Protein AF-A0A535Y916-F1 (afdb_monomer_lite)

pLDDT: mean 88.53, std 11.65, range [46.28, 98.19]

Sequence (120 aa):
MSRRGFPRAHRRHVRGARVIDFLQLAVQGIALGGIYALIALGFVIVYKATQVINFAQGELVLLGAYLVYAFNQTALPFIASVALAAVVMAGIGWAIERTILRRMVGRPVFAVVMITIGLA

Structure (mmCIF, N/CA/C/O backbone):
data_AF-A0A535Y916-F1
#
_entry.id   AF-A0A535Y916-F1
#
loop_
_atom_site.group_PDB
_atom_site.id
_atom_site.type_symbol
_atom_site.label_atom_id
_atom_site.label_alt_id
_atom_site.label_comp_id
_atom_site.label_asym_id
_atom_site.label_entity_id
_atom_site.label_seq_id
_atom_site.pdbx_PDB_ins_code
_atom_site.Cartn_x
_atom_site.Cartn_y
_atom_site.Cartn_z
_atom_site.occupancy
_atom_site.B_iso_or_equiv
_atom_site.auth_seq_id
_atom_site.auth_comp_id
_atom_site.auth_asym_id
_atom_site.auth_atom_id
_atom_site.pdbx_PDB_model_num
ATOM 1 N N . MET A 1 1 ? 31.469 28.094 -59.407 1.00 46.28 1 MET A N 1
ATOM 2 C CA . MET A 1 1 ? 32.137 27.208 -58.428 1.00 46.28 1 MET A CA 1
ATOM 3 C C . MET A 1 1 ? 31.171 26.826 -57.306 1.00 46.28 1 MET A C 1
ATOM 5 O O . MET A 1 1 ? 30.667 27.699 -56.623 1.00 46.28 1 MET A O 1
ATOM 9 N N . SER A 1 2 ? 30.905 25.518 -57.202 1.00 54.00 2 SER A N 1
ATOM 10 C CA . SER A 1 2 ? 30.420 24.709 -56.064 1.00 54.00 2 SER A CA 1
ATOM 11 C C . SER A 1 2 ? 29.226 25.180 -55.206 1.00 54.00 2 SER A C 1
ATOM 13 O O . SER A 1 2 ? 29.384 25.863 -54.198 1.00 54.00 2 SER A O 1
ATOM 15 N N . ARG A 1 3 ? 28.027 24.670 -55.534 1.00 62.84 3 ARG A N 1
ATOM 16 C CA . ARG A 1 3 ? 26.905 24.517 -54.589 1.00 62.84 3 ARG A CA 1
ATOM 17 C C . ARG A 1 3 ? 27.178 23.292 -53.703 1.00 62.84 3 ARG A C 1
ATOM 19 O O . ARG A 1 3 ? 27.085 22.166 -54.186 1.00 62.84 3 ARG A O 1
ATOM 26 N N . ARG A 1 4 ? 27.518 23.489 -52.425 1.00 63.78 4 ARG A N 1
ATOM 27 C CA . ARG A 1 4 ? 27.653 22.394 -51.445 1.00 63.78 4 ARG A CA 1
ATOM 28 C C . ARG A 1 4 ? 26.276 22.014 -50.894 1.00 63.78 4 ARG A C 1
ATOM 30 O O . ARG A 1 4 ? 25.556 22.857 -50.370 1.00 63.78 4 ARG A O 1
ATOM 37 N N . GLY A 1 5 ? 25.908 20.748 -51.084 1.00 59.12 5 GLY A N 1
ATOM 38 C CA . GLY A 1 5 ? 24.627 20.169 -50.687 1.00 59.12 5 GLY A CA 1
ATOM 39 C C . GLY A 1 5 ? 24.517 19.905 -49.184 1.00 59.12 5 GLY A C 1
ATOM 40 O O . GLY A 1 5 ? 25.471 19.483 -48.537 1.00 59.12 5 GLY A O 1
ATOM 41 N N . PHE A 1 6 ? 23.319 20.129 -48.648 1.00 63.34 6 PHE A N 1
ATOM 42 C CA . PHE A 1 6 ? 22.940 19.809 -47.273 1.00 63.34 6 PHE A CA 1
ATOM 43 C C . PHE A 1 6 ? 22.567 18.315 -47.126 1.00 63.34 6 PHE A C 1
ATOM 45 O O . PHE A 1 6 ? 21.799 17.806 -47.951 1.00 63.34 6 PHE A O 1
ATOM 52 N N . PRO A 1 7 ? 23.030 17.599 -46.081 1.00 63.91 7 PRO A N 1
ATOM 53 C CA . PRO A 1 7 ? 22.708 16.184 -45.876 1.00 63.91 7 PRO A CA 1
ATOM 54 C C . PRO A 1 7 ? 21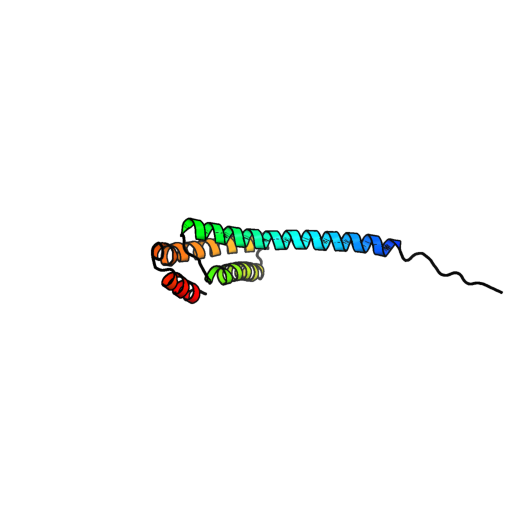.293 15.967 -45.292 1.00 63.91 7 PRO A C 1
ATOM 56 O O . PRO A 1 7 ? 20.942 16.484 -44.235 1.00 63.91 7 PRO A O 1
ATOM 59 N N . ARG A 1 8 ? 20.470 15.148 -45.969 1.00 66.69 8 ARG A N 1
ATOM 60 C CA . ARG A 1 8 ? 19.051 14.843 -45.649 1.00 66.69 8 ARG A CA 1
ATOM 61 C C . ARG A 1 8 ? 18.823 13.596 -44.759 1.00 66.69 8 ARG A C 1
ATOM 63 O O . ARG A 1 8 ? 17.746 13.005 -44.796 1.00 66.69 8 ARG A O 1
ATOM 70 N N . ALA A 1 9 ? 19.787 13.173 -43.940 1.00 59.22 9 ALA A N 1
ATOM 71 C CA . ALA A 1 9 ? 19.722 11.868 -43.254 1.00 59.22 9 ALA A CA 1
ATOM 72 C C . ALA A 1 9 ? 19.047 11.850 -41.857 1.00 59.22 9 ALA A C 1
ATOM 74 O O . ALA A 1 9 ? 18.839 10.780 -41.292 1.00 59.22 9 ALA A O 1
ATOM 75 N N . HIS A 1 10 ? 18.643 12.992 -41.289 1.00 58.12 10 HIS A N 1
ATOM 76 C CA . HIS A 1 10 ? 18.261 13.075 -39.865 1.00 58.12 10 HIS A CA 1
ATOM 77 C C . HIS A 1 10 ? 16.806 12.666 -39.524 1.00 58.12 10 HIS A C 1
ATOM 79 O O . HIS A 1 10 ? 16.429 12.608 -38.359 1.00 58.12 10 HIS A O 1
ATOM 85 N N . ARG A 1 11 ? 15.944 12.367 -40.510 1.00 61.25 11 ARG A N 1
ATOM 86 C CA . ARG A 1 11 ? 14.496 12.159 -40.264 1.00 61.25 11 ARG A CA 1
ATOM 87 C C . ARG A 1 11 ? 14.084 10.749 -39.822 1.00 61.25 11 ARG A C 1
ATOM 89 O O . ARG A 1 11 ? 13.036 10.613 -39.195 1.00 61.25 11 ARG A O 1
ATOM 96 N N . ARG A 1 12 ? 14.847 9.697 -40.145 1.00 60.75 12 ARG A N 1
ATOM 97 C CA . ARG A 1 12 ? 14.436 8.307 -39.836 1.00 60.75 12 ARG A CA 1
ATOM 98 C C . ARG A 1 12 ? 14.637 7.940 -38.363 1.00 60.75 12 ARG A C 1
ATOM 100 O O . ARG A 1 12 ? 13.771 7.285 -37.793 1.00 60.75 12 ARG A O 1
ATOM 107 N N . HIS A 1 13 ? 15.703 8.435 -37.734 1.00 57.81 13 HIS A N 1
ATOM 108 C CA . HIS A 1 13 ? 16.012 8.124 -36.335 1.00 57.81 13 HIS A CA 1
ATOM 109 C C . HIS A 1 13 ? 14.996 8.733 -35.355 1.00 57.81 13 HIS A C 1
ATOM 111 O O . HIS A 1 13 ? 14.602 8.095 -34.383 1.00 57.81 13 HIS A O 1
ATOM 117 N N . VAL A 1 14 ? 14.494 9.928 -35.680 1.00 63.81 14 VAL A N 1
ATOM 118 C CA . VAL A 1 14 ? 13.503 10.659 -34.878 1.00 63.81 14 VAL A CA 1
ATOM 119 C C . VAL A 1 14 ? 12.143 9.949 -34.863 1.00 63.81 14 VAL A C 1
ATOM 121 O O . VAL A 1 14 ? 11.431 10.015 -33.868 1.00 63.81 14 VAL A O 1
ATOM 124 N N . ARG A 1 15 ? 11.759 9.245 -35.939 1.00 69.56 15 ARG A N 1
ATOM 125 C CA . ARG A 1 15 ? 10.471 8.529 -35.988 1.00 69.56 15 ARG A CA 1
ATOM 126 C C . ARG A 1 15 ? 10.488 7.256 -35.140 1.00 69.56 15 ARG A C 1
ATOM 128 O O . ARG A 1 15 ? 9.506 6.995 -34.460 1.00 69.56 15 ARG A O 1
ATOM 135 N N . GLY A 1 16 ? 11.592 6.504 -35.167 1.00 73.19 16 GLY A N 1
ATOM 136 C CA . GLY A 1 16 ? 11.776 5.328 -34.309 1.00 73.19 16 GLY A CA 1
ATOM 137 C C . GLY A 1 16 ? 11.791 5.702 -32.826 1.00 73.19 16 GLY A C 1
ATOM 138 O O . GLY A 1 16 ? 11.070 5.089 -32.048 1.00 73.19 16 GLY A O 1
ATOM 139 N N . ALA A 1 17 ? 12.512 6.773 -32.471 1.00 78.88 17 ALA A N 1
ATOM 140 C CA . ALA A 1 17 ? 12.532 7.310 -31.109 1.00 78.88 17 ALA A CA 1
ATOM 141 C C . ALA A 1 17 ? 11.120 7.666 -30.607 1.00 78.88 17 ALA A C 1
ATOM 143 O O . ALA A 1 17 ? 10.700 7.158 -29.579 1.00 78.88 17 ALA A O 1
ATOM 144 N N . ARG A 1 18 ? 10.318 8.393 -31.402 1.00 87.69 18 ARG A N 1
ATOM 145 C CA . ARG A 1 18 ? 8.934 8.749 -31.020 1.00 87.69 18 ARG A CA 1
ATOM 146 C C . ARG A 1 18 ? 8.017 7.549 -30.780 1.00 87.69 18 ARG A C 1
ATOM 148 O O . ARG A 1 18 ? 7.119 7.634 -29.951 1.00 87.69 18 ARG A O 1
ATOM 155 N N . VAL A 1 19 ? 8.182 6.464 -31.542 1.00 91.50 19 VAL A N 1
ATOM 156 C CA . VAL A 1 19 ? 7.369 5.249 -31.356 1.00 91.50 19 VAL A CA 1
ATOM 157 C C . VAL A 1 19 ? 7.763 4.543 -30.062 1.00 91.50 19 VAL A C 1
ATOM 159 O O . VAL A 1 19 ? 6.884 4.098 -29.330 1.00 91.50 19 VAL A O 1
ATOM 162 N N . ILE A 1 20 ? 9.060 4.481 -29.758 1.00 93.69 20 ILE A N 1
ATOM 163 C CA . ILE A 1 20 ? 9.564 3.916 -28.502 1.00 93.69 20 ILE A CA 1
ATOM 164 C C . ILE A 1 20 ? 9.069 4.749 -27.313 1.00 93.69 20 ILE A C 1
ATOM 166 O O . ILE A 1 20 ? 8.511 4.177 -26.380 1.00 93.69 20 ILE A O 1
ATOM 170 N N . ASP A 1 21 ? 9.168 6.080 -27.390 1.00 94.69 21 ASP A N 1
ATOM 171 C CA . ASP A 1 21 ? 8.679 6.991 -26.347 1.00 94.69 21 ASP A CA 1
ATOM 172 C C . ASP A 1 21 ? 7.175 6.798 -26.102 1.00 94.69 21 ASP A C 1
ATOM 174 O O . ASP A 1 21 ? 6.731 6.663 -24.964 1.00 94.69 21 ASP A O 1
ATOM 178 N N . PHE A 1 22 ? 6.377 6.723 -27.175 1.00 95.44 22 PHE A N 1
ATOM 179 C CA . PHE A 1 22 ? 4.938 6.485 -27.070 1.00 95.44 22 PHE A CA 1
ATOM 180 C C . PHE A 1 22 ? 4.619 5.146 -26.393 1.00 95.44 22 PHE A C 1
ATOM 182 O O . PHE A 1 22 ? 3.775 5.099 -25.499 1.00 95.44 22 PHE A O 1
ATOM 189 N N . LEU A 1 23 ? 5.294 4.063 -26.792 1.00 96.50 23 LEU A N 1
ATOM 190 C CA . LEU A 1 23 ? 5.095 2.743 -26.190 1.00 96.50 23 LEU A CA 1
ATOM 191 C C . LEU A 1 23 ? 5.499 2.730 -24.714 1.00 96.50 23 LEU A C 1
ATOM 193 O O . LEU A 1 23 ? 4.781 2.163 -23.893 1.00 96.50 23 LEU A O 1
ATOM 197 N N . GLN A 1 24 ? 6.601 3.388 -24.361 1.00 96.19 24 GLN A N 1
ATOM 198 C CA . GLN A 1 24 ? 7.042 3.512 -22.976 1.00 96.19 24 GLN A CA 1
ATOM 199 C C . GLN A 1 24 ? 6.014 4.268 -22.125 1.00 96.19 24 GLN A C 1
ATOM 201 O O . GLN A 1 24 ? 5.637 3.781 -21.058 1.00 96.19 24 GLN A O 1
ATOM 206 N N . LEU A 1 25 ? 5.507 5.407 -22.611 1.00 97.12 25 LEU A N 1
ATOM 207 C CA . LEU A 1 25 ? 4.461 6.172 -21.925 1.00 97.12 25 LEU A CA 1
ATOM 208 C C . LEU A 1 25 ? 3.166 5.363 -21.783 1.00 97.12 25 LEU A C 1
ATOM 210 O O . LEU A 1 25 ? 2.541 5.395 -20.725 1.00 97.12 25 LEU A O 1
ATOM 214 N N . ALA A 1 26 ? 2.773 4.616 -22.818 1.00 97.69 26 ALA A N 1
ATOM 215 C CA . ALA A 1 26 ? 1.586 3.768 -22.773 1.00 97.69 26 ALA A CA 1
ATOM 216 C C . ALA A 1 26 ? 1.723 2.663 -21.713 1.00 97.69 26 ALA A C 1
ATOM 218 O O . ALA A 1 26 ? 0.824 2.485 -20.891 1.00 97.69 26 ALA A O 1
ATOM 219 N N . VAL A 1 27 ? 2.861 1.961 -21.678 1.00 97.56 27 VAL A N 1
ATOM 220 C CA . VAL A 1 27 ? 3.132 0.916 -20.677 1.00 97.56 27 VAL A CA 1
ATOM 221 C C . VAL A 1 27 ? 3.184 1.504 -19.267 1.00 97.56 27 VAL A C 1
ATOM 223 O O . VAL A 1 27 ? 2.580 0.947 -18.353 1.00 97.56 27 VAL A O 1
ATOM 226 N N . GLN A 1 28 ? 3.841 2.650 -19.083 1.00 97.56 28 GLN A N 1
ATOM 227 C CA . GLN A 1 28 ? 3.905 3.326 -17.787 1.00 97.56 28 GLN A CA 1
ATOM 228 C C . GLN A 1 28 ? 2.520 3.798 -17.321 1.00 97.56 28 GLN A C 1
ATOM 230 O O . GLN A 1 28 ? 2.183 3.644 -16.148 1.00 97.56 28 GLN A O 1
ATOM 235 N N . GLY A 1 29 ? 1.696 4.312 -18.237 1.00 97.94 29 GLY A N 1
ATOM 236 C CA . GLY A 1 29 ? 0.315 4.702 -17.962 1.00 97.94 29 GLY A CA 1
ATOM 237 C C . GLY A 1 29 ? -0.556 3.516 -17.548 1.00 97.94 29 GLY A C 1
ATOM 238 O O . GLY A 1 29 ? -1.292 3.618 -16.570 1.00 97.94 29 GLY A O 1
ATOM 239 N N . ILE A 1 30 ? -0.430 2.372 -18.229 1.00 98.19 30 ILE A N 1
ATOM 240 C CA . ILE A 1 30 ? -1.137 1.136 -17.859 1.00 98.19 30 ILE A CA 1
ATOM 241 C C . ILE A 1 30 ? -0.662 0.628 -16.494 1.00 98.19 30 ILE A C 1
ATOM 243 O O . ILE A 1 30 ? -1.490 0.257 -15.665 1.00 98.19 30 ILE A O 1
ATOM 247 N N . ALA A 1 31 ? 0.647 0.643 -16.231 1.00 96.81 31 ALA A N 1
ATOM 248 C CA . ALA A 1 31 ? 1.201 0.210 -14.951 1.00 96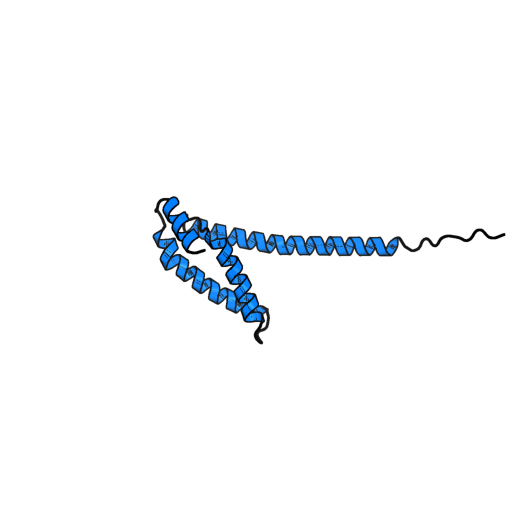.81 31 ALA A CA 1
ATOM 249 C C . ALA A 1 31 ? 0.699 1.083 -13.787 1.00 96.81 31 ALA A C 1
ATOM 251 O O . ALA A 1 31 ? 0.182 0.558 -12.801 1.00 96.81 31 ALA A O 1
ATOM 252 N N . LEU A 1 32 ? 0.779 2.412 -13.918 1.00 97.31 32 LEU A N 1
ATOM 253 C CA . LEU A 1 32 ? 0.275 3.354 -12.911 1.00 97.31 32 LEU A CA 1
ATOM 254 C C . LEU A 1 32 ? -1.247 3.270 -12.754 1.00 97.31 32 LEU A C 1
ATOM 256 O O . LEU A 1 32 ? -1.751 3.229 -11.633 1.00 97.31 32 LEU A O 1
ATOM 260 N N . GLY A 1 33 ? -1.977 3.183 -13.867 1.00 97.94 33 GLY A N 1
ATOM 261 C CA . GLY A 1 33 ? -3.425 2.994 -13.864 1.00 97.94 33 GLY A CA 1
ATOM 262 C C . GLY A 1 33 ? -3.833 1.700 -13.162 1.00 97.94 33 GLY A C 1
ATOM 263 O O . GLY A 1 33 ? -4.783 1.704 -12.385 1.00 97.94 33 GLY A O 1
ATOM 264 N N . GLY A 1 34 ? -3.079 0.616 -13.361 1.00 97.31 34 GLY A N 1
ATOM 265 C CA . GLY A 1 34 ? -3.267 -0.653 -12.660 1.00 97.31 34 GLY A CA 1
ATOM 266 C C . GLY A 1 34 ? -3.070 -0.524 -11.150 1.00 97.31 34 GLY A C 1
ATOM 267 O O . GLY A 1 34 ? -3.899 -1.010 -10.385 1.00 97.31 34 GLY A O 1
ATOM 268 N N . ILE A 1 35 ? -2.031 0.193 -10.710 1.00 94.88 35 ILE A N 1
ATOM 269 C CA . ILE A 1 35 ? -1.802 0.471 -9.283 1.00 94.88 35 ILE A CA 1
ATOM 270 C C . ILE A 1 35 ? -2.987 1.246 -8.692 1.00 94.88 35 ILE A C 1
ATOM 272 O O . ILE A 1 35 ? -3.538 0.837 -7.669 1.00 94.88 35 ILE A O 1
ATOM 276 N N . TYR A 1 36 ? -3.437 2.318 -9.349 1.00 95.50 36 TYR A N 1
ATOM 277 C CA . TYR A 1 36 ? -4.584 3.097 -8.873 1.00 95.50 36 TYR A CA 1
ATOM 278 C C . TYR A 1 36 ? -5.892 2.302 -8.893 1.00 95.50 36 TYR A C 1
ATOM 280 O O . TYR A 1 36 ? -6.682 2.410 -7.955 1.00 95.50 36 TYR A O 1
ATOM 288 N N . ALA A 1 37 ? -6.106 1.460 -9.906 1.00 97.56 37 ALA A N 1
ATOM 289 C CA . ALA A 1 37 ? -7.263 0.576 -9.977 1.00 97.56 37 ALA A CA 1
ATOM 290 C C . ALA A 1 37 ? -7.273 -0.440 -8.825 1.00 97.56 37 ALA A C 1
ATOM 292 O O . ALA A 1 37 ? -8.319 -0.654 -8.215 1.00 97.56 37 ALA A O 1
ATOM 293 N N . LEU A 1 38 ? -6.121 -1.023 -8.481 1.00 95.06 38 LEU A N 1
ATOM 294 C CA . LEU A 1 38 ? -5.994 -1.941 -7.346 1.00 95.06 38 LEU A CA 1
ATOM 295 C C . LEU A 1 38 ? -6.225 -1.236 -6.004 1.00 95.06 38 LEU A C 1
ATOM 297 O O . LEU A 1 38 ? -6.932 -1.774 -5.151 1.00 95.06 38 LEU A O 1
ATOM 301 N N . ILE A 1 39 ? -5.690 -0.024 -5.824 1.00 94.81 39 ILE A N 1
ATOM 302 C CA . ILE A 1 39 ? -5.927 0.785 -4.618 1.00 94.81 39 ILE A CA 1
ATOM 303 C C . ILE A 1 39 ? -7.422 1.100 -4.472 1.00 94.81 39 ILE A C 1
ATOM 305 O O . ILE A 1 39 ? -8.000 0.885 -3.403 1.00 94.81 39 ILE A O 1
ATOM 309 N N . ALA A 1 40 ? -8.065 1.553 -5.553 1.00 95.75 40 ALA A N 1
ATOM 310 C CA . ALA A 1 40 ? -9.496 1.837 -5.572 1.00 95.75 40 ALA A CA 1
ATOM 311 C C . ALA A 1 40 ? -10.328 0.578 -5.283 1.00 95.75 40 ALA A C 1
ATOM 313 O O . ALA A 1 40 ? -11.261 0.625 -4.482 1.00 95.75 40 ALA A O 1
ATOM 314 N N . LEU A 1 41 ? -9.966 -0.562 -5.878 1.00 96.25 41 LEU A N 1
ATOM 315 C CA . LEU A 1 41 ? -10.631 -1.840 -5.636 1.00 96.25 41 LEU A CA 1
ATOM 316 C C . LEU A 1 41 ? -10.527 -2.261 -4.164 1.00 96.25 41 LEU A C 1
ATOM 318 O O . LEU A 1 41 ? -11.536 -2.641 -3.572 1.00 96.25 41 LEU A O 1
ATOM 322 N N . GLY A 1 42 ? -9.344 -2.143 -3.555 1.00 92.12 42 GLY A N 1
ATOM 323 C CA . GLY A 1 42 ? -9.142 -2.435 -2.135 1.00 92.12 42 GLY A CA 1
ATOM 324 C C . GLY A 1 42 ? -10.017 -1.560 -1.234 1.00 92.12 42 GLY A C 1
ATOM 325 O O . GLY A 1 42 ? -10.702 -2.073 -0.349 1.00 92.12 42 GLY A O 1
ATOM 326 N N . PHE A 1 43 ? -10.069 -0.254 -1.511 1.00 92.69 43 PHE A N 1
ATOM 327 C CA . PHE A 1 43 ? -10.941 0.672 -0.787 1.00 92.69 43 PHE A CA 1
ATOM 328 C C . PHE A 1 43 ? -12.427 0.298 -0.925 1.00 92.69 43 PHE A C 1
ATOM 330 O O . PHE A 1 43 ? -13.146 0.231 0.073 1.00 92.69 43 PHE A O 1
ATOM 337 N N . VAL A 1 44 ? -12.886 -0.013 -2.143 1.00 94.06 44 VAL A N 1
ATOM 338 C CA . VAL A 1 44 ? -14.277 -0.418 -2.402 1.00 94.06 44 VAL A CA 1
ATOM 339 C C . VAL A 1 44 ? -14.629 -1.718 -1.681 1.00 94.06 44 VAL A C 1
ATOM 341 O O . VAL A 1 44 ? -15.717 -1.810 -1.118 1.00 94.06 44 VAL A O 1
ATOM 344 N N . ILE A 1 45 ? -13.739 -2.714 -1.657 1.00 92.75 45 ILE A N 1
ATOM 345 C CA . ILE A 1 45 ? -13.987 -3.984 -0.956 1.00 92.75 45 ILE A CA 1
ATOM 346 C C . ILE A 1 45 ? -14.184 -3.742 0.545 1.00 92.75 45 ILE A C 1
ATOM 348 O O . ILE A 1 45 ? -15.172 -4.214 1.112 1.00 92.75 45 ILE A O 1
ATOM 352 N N . VAL A 1 46 ? -13.299 -2.963 1.176 1.00 89.12 46 VAL A N 1
ATOM 353 C CA . VAL A 1 46 ? -13.401 -2.631 2.608 1.00 89.12 46 VAL A CA 1
ATOM 354 C C . VAL A 1 46 ? -14.684 -1.854 2.895 1.00 89.12 46 VAL A C 1
ATOM 356 O O . VAL A 1 46 ? -15.420 -2.200 3.824 1.00 89.12 46 VAL A O 1
ATOM 359 N N . TYR A 1 47 ? -14.998 -0.853 2.070 1.00 89.31 47 TYR A N 1
ATOM 360 C CA . TYR A 1 47 ? -16.219 -0.070 2.223 1.00 89.31 47 TYR A CA 1
ATOM 361 C C . TYR A 1 47 ? -17.470 -0.938 2.065 1.00 89.31 47 TYR A C 1
ATOM 363 O O . TYR A 1 47 ? -18.370 -0.870 2.895 1.00 89.31 47 TYR A O 1
ATOM 371 N N . LYS A 1 48 ? -17.535 -1.812 1.055 1.00 90.25 48 LYS A N 1
ATOM 372 C CA . LYS A 1 48 ? -18.697 -2.693 0.871 1.00 90.25 48 LYS A CA 1
ATOM 373 C C . LYS A 1 48 ? -18.859 -3.684 2.022 1.00 90.25 48 LYS A C 1
ATOM 375 O O . LYS A 1 48 ? -19.995 -3.933 2.420 1.00 90.25 48 LYS A O 1
ATOM 380 N N . ALA A 1 49 ? -17.762 -4.203 2.572 1.00 87.56 49 ALA A N 1
ATOM 381 C CA . ALA A 1 49 ? -17.796 -5.146 3.687 1.00 87.56 49 ALA A CA 1
ATOM 382 C C . ALA A 1 49 ? -18.227 -4.500 5.015 1.00 87.56 49 ALA A C 1
ATOM 384 O O . ALA A 1 49 ? -18.928 -5.128 5.805 1.00 87.56 49 ALA A O 1
ATOM 385 N N . THR A 1 50 ? -17.815 -3.255 5.268 1.00 86.19 50 THR A N 1
ATOM 386 C CA . THR A 1 50 ? -18.001 -2.591 6.572 1.00 86.19 50 THR A CA 1
ATOM 387 C C . THR A 1 50 ? -19.078 -1.506 6.572 1.00 86.19 50 THR A C 1
ATOM 389 O O . THR A 1 50 ? -19.593 -1.172 7.633 1.00 86.19 50 THR A O 1
ATOM 392 N N . GLN A 1 51 ? -19.431 -0.959 5.405 1.00 86.75 51 GLN A N 1
ATOM 393 C CA . GLN A 1 51 ? -20.214 0.275 5.223 1.00 86.75 51 GLN A CA 1
ATOM 394 C C . GLN A 1 51 ? -19.587 1.502 5.915 1.00 86.75 51 GLN A C 1
ATOM 396 O O . GLN A 1 51 ? -20.270 2.474 6.235 1.00 86.75 51 GLN A O 1
ATOM 401 N N . VAL A 1 52 ? -18.271 1.460 6.148 1.00 85.56 52 VAL A N 1
ATOM 402 C CA . VAL A 1 52 ? -17.493 2.464 6.880 1.00 85.56 52 VAL A CA 1
ATOM 403 C C . VAL A 1 52 ? -16.390 2.982 5.958 1.00 85.56 52 VAL A C 1
ATOM 405 O O . VAL A 1 52 ? -15.648 2.204 5.361 1.00 85.56 52 VAL A O 1
ATOM 408 N N . ILE A 1 53 ? -16.282 4.306 5.822 1.00 87.06 53 ILE A N 1
ATOM 409 C CA . ILE A 1 53 ? -15.200 4.940 5.058 1.00 87.06 53 ILE A CA 1
ATOM 410 C C . ILE A 1 53 ? -13.955 5.004 5.947 1.00 87.06 53 ILE A C 1
ATOM 412 O O . ILE A 1 53 ? -13.980 5.648 6.994 1.00 87.06 53 ILE A O 1
ATOM 416 N N . ASN A 1 54 ? -12.873 4.346 5.527 1.00 88.69 54 ASN A N 1
ATOM 417 C CA . ASN A 1 54 ? -11.589 4.396 6.220 1.00 88.69 54 ASN A CA 1
ATOM 418 C C . ASN A 1 54 ? -10.697 5.501 5.639 1.00 88.69 54 ASN A C 1
ATOM 420 O O . ASN A 1 54 ? -10.212 5.369 4.515 1.00 88.69 54 ASN A O 1
ATOM 424 N N . PHE A 1 55 ? -10.457 6.563 6.408 1.00 88.56 55 PHE A N 1
ATOM 425 C CA . PHE A 1 55 ? -9.586 7.666 5.993 1.00 88.56 55 PHE A CA 1
ATOM 426 C C . PHE A 1 55 ? -8.088 7.336 6.097 1.00 88.56 55 PHE A C 1
ATOM 428 O O . PHE A 1 55 ? -7.317 7.866 5.304 1.00 88.56 55 PHE A O 1
ATOM 435 N N . ALA A 1 56 ? -7.692 6.373 6.940 1.00 91.62 56 ALA A N 1
ATOM 436 C CA . ALA A 1 56 ? -6.307 5.886 7.039 1.00 91.62 56 ALA A CA 1
ATOM 437 C C . ALA A 1 56 ? -5.881 5.005 5.847 1.00 91.62 56 ALA A C 1
ATOM 439 O O . ALA A 1 56 ? -4.773 4.473 5.809 1.00 91.62 56 ALA A O 1
ATOM 440 N N . GLN A 1 57 ? -6.756 4.796 4.853 1.00 91.69 57 GLN A N 1
ATOM 441 C CA . GLN A 1 57 ? -6.428 3.975 3.684 1.00 91.69 57 GLN A CA 1
ATOM 442 C C . GLN A 1 57 ? -5.180 4.497 2.951 1.00 91.69 57 GLN A C 1
ATOM 444 O O . GLN A 1 57 ? -4.413 3.699 2.412 1.00 91.69 57 GLN A O 1
ATOM 449 N N . GLY A 1 58 ? -4.974 5.820 2.949 1.00 91.56 58 GLY A N 1
ATOM 450 C CA . GLY A 1 58 ? -3.796 6.464 2.369 1.00 91.56 58 GLY A CA 1
ATOM 451 C C . GLY A 1 58 ? -2.494 6.007 3.028 1.00 91.56 58 GLY A C 1
ATOM 452 O O . GLY A 1 58 ? -1.621 5.483 2.327 1.00 91.56 58 GLY A O 1
ATOM 453 N N . GLU A 1 59 ? -2.371 6.129 4.358 1.00 93.69 59 GLU A N 1
ATOM 454 C CA . GLU A 1 59 ? -1.177 5.636 5.058 1.00 93.69 59 GLU A CA 1
ATOM 455 C C . GLU A 1 59 ? -1.026 4.123 4.946 1.00 93.69 59 GLU A C 1
ATOM 457 O O . GLU A 1 59 ? 0.099 3.654 4.820 1.00 93.69 59 GLU A O 1
ATOM 462 N N . LEU A 1 60 ? -2.109 3.338 4.940 1.00 94.06 60 LEU A N 1
ATOM 463 C CA . LEU A 1 60 ? -1.997 1.879 4.805 1.00 94.06 60 LEU A CA 1
ATOM 464 C C . LEU A 1 60 ? -1.362 1.468 3.468 1.00 94.06 60 LEU A C 1
ATOM 466 O O . LEU A 1 60 ? -0.540 0.549 3.430 1.00 94.06 60 LEU A O 1
ATOM 470 N N . VAL A 1 61 ? -1.696 2.159 2.374 1.00 94.75 61 VAL A N 1
ATOM 471 C CA . VAL A 1 61 ? -1.046 1.940 1.071 1.00 94.75 61 VAL A CA 1
ATOM 472 C C . VAL A 1 61 ? 0.432 2.331 1.132 1.00 94.75 61 VAL A C 1
ATOM 474 O O . VAL A 1 61 ? 1.286 1.571 0.665 1.00 94.75 61 VAL A O 1
ATOM 477 N N . LEU A 1 62 ? 0.744 3.483 1.734 1.00 95.75 62 LEU A N 1
ATOM 478 C CA . LEU A 1 62 ? 2.123 3.948 1.897 1.00 95.75 62 LEU A CA 1
ATOM 479 C C . LEU A 1 62 ? 2.952 2.982 2.756 1.00 95.75 62 LEU A C 1
ATOM 481 O O . LEU A 1 62 ? 4.076 2.647 2.388 1.00 95.75 62 LEU A O 1
ATOM 485 N N . LEU A 1 63 ? 2.390 2.495 3.861 1.00 97.00 63 LEU A N 1
ATOM 486 C CA . LEU A 1 63 ? 3.018 1.537 4.762 1.00 97.00 63 LEU A CA 1
ATOM 487 C C . LEU A 1 63 ? 3.339 0.233 4.033 1.00 97.00 63 LEU A C 1
ATOM 489 O O . LEU A 1 63 ? 4.451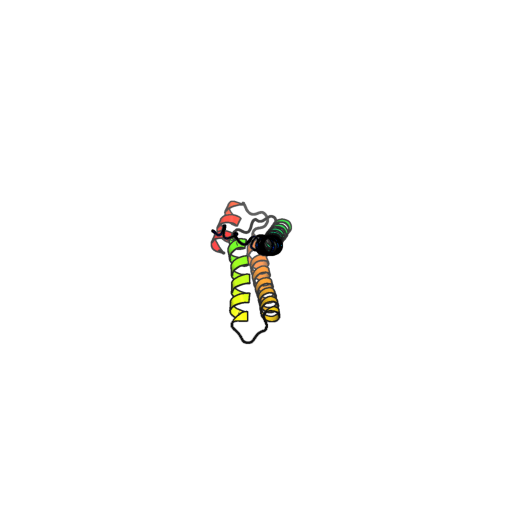 -0.272 4.156 1.00 97.00 63 LEU A O 1
ATOM 493 N N . GLY A 1 64 ? 2.413 -0.278 3.218 1.00 96.38 64 GLY A N 1
ATOM 494 C CA . GLY A 1 64 ? 2.663 -1.452 2.383 1.00 96.38 64 GLY A CA 1
ATOM 495 C C . GLY A 1 64 ? 3.852 -1.250 1.440 1.00 96.38 64 GLY A C 1
ATOM 496 O O . GLY A 1 64 ? 4.747 -2.094 1.388 1.00 96.38 64 GLY A O 1
ATOM 497 N N . ALA A 1 65 ? 3.915 -0.107 0.749 1.00 95.88 65 ALA A N 1
ATOM 498 C CA . ALA A 1 65 ? 5.049 0.233 -0.112 1.00 95.88 65 ALA A CA 1
ATOM 499 C C . ALA A 1 65 ? 6.364 0.371 0.678 1.00 95.88 65 ALA A C 1
ATOM 501 O O . ALA A 1 65 ? 7.404 -0.126 0.241 1.00 95.88 65 ALA A O 1
ATOM 502 N N . TYR A 1 66 ? 6.318 0.993 1.858 1.00 97.44 66 TYR A N 1
ATOM 503 C CA . TYR A 1 66 ? 7.484 1.161 2.719 1.00 97.44 66 TYR A CA 1
ATOM 504 C C . TYR A 1 66 ? 7.997 -0.173 3.270 1.00 97.44 66 TYR A C 1
ATOM 506 O O . TYR A 1 66 ? 9.205 -0.380 3.328 1.00 97.44 66 TYR A O 1
ATOM 514 N N . LEU A 1 67 ? 7.109 -1.111 3.608 1.00 97.81 67 LEU A N 1
ATOM 515 C CA . LEU A 1 67 ? 7.488 -2.464 4.019 1.00 97.81 67 LEU A CA 1
ATOM 516 C C . LEU A 1 67 ? 8.179 -3.225 2.887 1.00 97.81 67 LEU A C 1
ATOM 518 O O . LEU A 1 67 ? 9.218 -3.839 3.121 1.00 97.81 67 LEU A O 1
ATOM 522 N N . VAL A 1 68 ? 7.655 -3.148 1.657 1.00 97.44 68 VAL A N 1
ATOM 523 C CA . VAL A 1 68 ? 8.332 -3.738 0.488 1.00 97.44 68 VAL A CA 1
ATOM 524 C C . VAL A 1 68 ? 9.723 -3.139 0.326 1.00 97.44 68 VAL A C 1
ATOM 526 O O . VAL A 1 68 ? 10.685 -3.888 0.158 1.00 97.44 68 VAL A O 1
ATOM 529 N N . TYR A 1 69 ? 9.841 -1.810 0.410 1.00 96.69 69 TYR A N 1
ATOM 530 C CA . TYR A 1 69 ? 11.130 -1.125 0.354 1.00 96.69 69 TYR A CA 1
ATOM 531 C C . TYR A 1 69 ? 12.073 -1.622 1.456 1.00 96.69 69 TYR A C 1
ATOM 533 O O . TYR A 1 69 ? 13.166 -2.084 1.150 1.00 96.69 69 TYR A O 1
ATOM 541 N N . ALA A 1 70 ? 11.636 -1.616 2.716 1.00 97.00 70 ALA A N 1
ATOM 542 C CA . ALA A 1 70 ? 12.437 -2.033 3.863 1.00 97.00 70 ALA A CA 1
ATOM 543 C C . ALA A 1 70 ? 12.917 -3.489 3.749 1.00 97.00 70 ALA A C 1
ATOM 545 O O . ALA A 1 70 ? 14.093 -3.769 3.981 1.00 97.00 70 ALA A O 1
ATOM 546 N N . PHE A 1 71 ? 12.047 -4.414 3.337 1.00 97.19 71 PHE A N 1
ATOM 547 C CA . PHE A 1 71 ? 12.430 -5.811 3.128 1.00 97.19 71 PHE A CA 1
ATOM 548 C C . PHE A 1 71 ? 13.363 -5.985 1.931 1.00 97.19 71 PHE A C 1
ATOM 550 O O . PHE A 1 71 ? 14.284 -6.796 1.994 1.00 97.19 71 PHE A O 1
ATOM 557 N N . ASN A 1 72 ? 13.199 -5.187 0.878 1.00 96.50 72 ASN A N 1
ATOM 558 C CA . ASN A 1 72 ? 14.089 -5.204 -0.279 1.00 96.50 72 ASN A CA 1
ATOM 559 C C . ASN A 1 72 ? 15.495 -4.653 0.018 1.00 96.50 72 ASN A C 1
ATOM 561 O O . ASN A 1 72 ? 16.419 -4.942 -0.732 1.00 96.50 72 ASN A O 1
ATOM 565 N N . GLN A 1 73 ? 15.685 -3.909 1.114 1.00 95.19 73 GLN A N 1
ATOM 566 C CA . GLN A 1 73 ? 17.023 -3.516 1.581 1.00 95.19 73 GLN A CA 1
ATOM 567 C C . GLN A 1 73 ? 17.791 -4.671 2.246 1.00 95.19 73 GLN A C 1
ATOM 569 O O . GLN A 1 73 ? 18.973 -4.529 2.557 1.00 95.19 73 GLN A O 1
ATOM 574 N N . THR A 1 74 ? 17.137 -5.808 2.488 1.00 93.25 74 THR A N 1
ATOM 575 C CA . THR A 1 74 ? 17.789 -7.034 2.966 1.00 93.25 74 THR A CA 1
ATOM 576 C C . THR A 1 74 ? 18.289 -7.880 1.788 1.00 93.25 74 THR A C 1
ATOM 578 O O . THR A 1 74 ? 18.129 -7.514 0.629 1.00 93.25 74 THR A O 1
ATOM 581 N N . ALA A 1 75 ? 18.868 -9.054 2.055 1.00 91.75 75 ALA A N 1
ATOM 582 C CA . ALA A 1 75 ? 19.277 -9.995 1.006 1.00 91.75 75 ALA A CA 1
ATOM 583 C C . ALA A 1 75 ? 18.097 -10.725 0.317 1.00 91.75 75 ALA A C 1
ATOM 585 O O . ALA A 1 75 ? 18.316 -11.658 -0.458 1.00 91.75 75 ALA A O 1
ATOM 586 N N . LEU A 1 76 ? 16.847 -10.352 0.616 1.00 93.75 76 LEU A N 1
ATOM 587 C CA . LEU A 1 76 ? 15.659 -10.966 0.030 1.00 93.75 76 LEU A CA 1
ATOM 588 C C . LEU A 1 76 ? 15.459 -10.529 -1.431 1.00 93.75 76 LEU A C 1
ATOM 590 O O . LEU A 1 76 ? 15.577 -9.345 -1.746 1.00 93.75 76 LEU A O 1
ATOM 594 N N . PRO A 1 77 ? 15.079 -11.452 -2.334 1.00 95.88 77 PRO A N 1
ATOM 595 C CA . PRO A 1 77 ? 14.680 -11.076 -3.682 1.00 95.88 77 PRO A CA 1
ATOM 596 C C . PRO A 1 77 ? 13.382 -10.259 -3.645 1.00 95.88 77 PRO A C 1
ATOM 598 O O . PRO A 1 77 ? 12.500 -10.518 -2.826 1.00 95.88 77 PRO A O 1
ATOM 601 N N . PHE A 1 78 ? 13.222 -9.332 -4.593 1.00 94.50 78 PHE A N 1
ATOM 602 C CA . PHE A 1 78 ? 12.077 -8.412 -4.663 1.00 94.50 78 PHE A CA 1
ATOM 603 C C . PHE A 1 78 ? 10.711 -9.099 -4.484 1.00 94.50 78 PHE A C 1
ATOM 605 O O . PHE A 1 78 ? 9.869 -8.633 -3.720 1.00 94.50 78 PHE A O 1
ATOM 612 N N . ILE A 1 79 ? 10.502 -10.249 -5.135 1.00 97.12 79 ILE A N 1
ATOM 613 C CA . ILE A 1 79 ? 9.242 -11.007 -5.049 1.00 97.12 79 ILE A CA 1
ATOM 614 C C . ILE A 1 79 ? 8.984 -11.512 -3.620 1.00 97.12 79 ILE A C 1
ATOM 616 O O . ILE A 1 79 ? 7.848 -11.464 -3.150 1.00 97.12 79 ILE A O 1
ATOM 620 N N . ALA A 1 80 ? 10.024 -11.954 -2.907 1.00 96.69 80 ALA A N 1
ATOM 621 C CA . ALA A 1 80 ? 9.897 -12.380 -1.514 1.00 96.69 80 ALA A CA 1
ATOM 622 C C . ALA A 1 80 ? 9.594 -11.191 -0.590 1.00 96.69 80 ALA A C 1
ATOM 624 O O . ALA A 1 80 ? 8.761 -11.320 0.304 1.00 96.69 80 ALA A O 1
ATOM 625 N N . SER A 1 81 ? 10.193 -10.025 -0.847 1.00 97.38 81 SER A N 1
ATOM 626 C CA . SER A 1 81 ? 9.897 -8.780 -0.126 1.00 97.38 81 SER A CA 1
ATOM 627 C C . SER A 1 81 ? 8.435 -8.353 -0.295 1.00 97.38 81 SER A C 1
ATOM 629 O O . SER A 1 81 ? 7.781 -7.996 0.684 1.00 97.38 81 SER A O 1
ATOM 631 N N . VAL A 1 82 ? 7.889 -8.460 -1.514 1.00 96.81 82 VAL A N 1
ATOM 632 C CA . VAL A 1 82 ? 6.464 -8.207 -1.794 1.00 96.81 82 VAL A CA 1
ATOM 633 C C . VAL A 1 82 ? 5.564 -9.201 -1.064 1.00 96.81 82 VAL A C 1
ATOM 635 O O . VAL A 1 82 ? 4.605 -8.788 -0.414 1.00 96.81 82 VAL A O 1
ATOM 638 N N . ALA A 1 83 ? 5.872 -10.498 -1.130 1.00 97.50 83 ALA A N 1
ATOM 639 C CA . ALA A 1 83 ? 5.082 -11.526 -0.455 1.00 97.50 83 ALA A CA 1
ATOM 640 C C . ALA A 1 83 ? 5.080 -11.337 1.071 1.00 97.50 83 ALA A C 1
ATOM 642 O O . ALA A 1 83 ? 4.024 -11.395 1.701 1.00 97.50 83 ALA A O 1
ATOM 643 N N . LEU A 1 84 ? 6.241 -11.047 1.663 1.00 97.50 84 LEU A N 1
ATOM 644 C CA . LEU A 1 84 ? 6.364 -10.801 3.097 1.00 97.50 84 LEU A CA 1
ATOM 645 C C . LEU A 1 84 ? 5.598 -9.541 3.522 1.00 97.50 84 LEU A C 1
ATOM 647 O O . LEU A 1 84 ? 4.843 -9.586 4.493 1.00 97.50 84 LEU A O 1
ATOM 651 N N . ALA A 1 85 ? 5.721 -8.443 2.771 1.00 97.44 85 ALA A N 1
ATOM 652 C CA . ALA A 1 85 ? 4.947 -7.228 3.019 1.00 97.44 85 ALA A CA 1
ATOM 653 C C . ALA A 1 85 ? 3.438 -7.473 2.913 1.00 97.44 85 ALA A C 1
ATOM 655 O O . ALA A 1 85 ? 2.689 -6.987 3.756 1.00 97.44 85 ALA A O 1
ATOM 656 N N . ALA A 1 86 ? 2.986 -8.270 1.941 1.00 96.69 86 ALA A N 1
ATOM 657 C CA . ALA A 1 86 ? 1.578 -8.631 1.806 1.00 96.69 86 ALA A CA 1
ATOM 658 C C . ALA A 1 86 ? 1.063 -9.415 3.024 1.00 96.69 86 ALA A C 1
ATOM 660 O O . ALA A 1 86 ? -0.022 -9.116 3.522 1.00 96.69 86 ALA A O 1
ATOM 661 N N . VAL A 1 87 ? 1.845 -10.367 3.548 1.00 98.06 87 VAL A N 1
ATOM 662 C CA . VAL A 1 87 ? 1.493 -11.124 4.766 1.00 98.06 87 VAL A CA 1
ATOM 663 C C . VAL A 1 87 ? 1.413 -10.204 5.986 1.00 98.06 87 VAL A C 1
ATOM 665 O O . VAL A 1 87 ? 0.440 -10.262 6.740 1.00 98.06 87 VAL A O 1
ATOM 668 N N . VAL A 1 88 ? 2.396 -9.318 6.166 1.00 98.06 88 VAL A N 1
ATOM 669 C CA . VAL A 1 88 ? 2.405 -8.350 7.275 1.00 98.06 88 VAL A CA 1
ATOM 670 C C . VAL A 1 88 ? 1.210 -7.397 7.175 1.00 98.06 88 VAL A C 1
ATOM 672 O O . VAL A 1 88 ? 0.486 -7.216 8.154 1.00 98.06 88 VAL A O 1
ATOM 675 N N . MET A 1 89 ? 0.943 -6.844 5.989 1.00 97.00 89 MET A N 1
ATOM 676 C CA . MET A 1 89 ? -0.193 -5.947 5.759 1.00 97.00 89 MET A CA 1
ATOM 677 C C . MET A 1 89 ? -1.542 -6.645 5.929 1.00 97.00 89 MET A C 1
ATOM 679 O O . MET A 1 89 ? -2.473 -6.030 6.445 1.00 97.00 89 MET A O 1
ATOM 683 N N . ALA A 1 90 ? -1.660 -7.922 5.560 1.00 95.94 90 ALA A N 1
ATOM 684 C CA . ALA A 1 90 ? -2.859 -8.707 5.841 1.00 95.94 90 ALA A CA 1
ATOM 685 C C . ALA A 1 90 ? -3.096 -8.838 7.354 1.00 95.94 90 ALA A C 1
ATOM 687 O O . ALA A 1 90 ? -4.224 -8.667 7.815 1.00 95.94 90 ALA A O 1
ATOM 688 N N . GLY A 1 91 ? -2.034 -9.065 8.135 1.00 97.38 91 GLY A N 1
ATOM 689 C CA . GLY A 1 91 ? -2.101 -9.083 9.598 1.00 97.38 91 GLY A CA 1
ATOM 690 C C . GLY 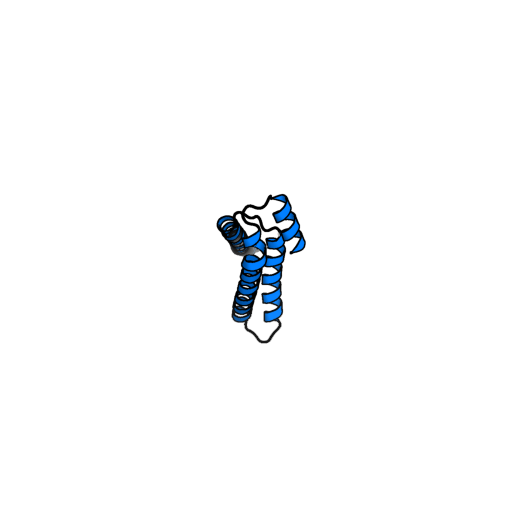A 1 91 ? -2.532 -7.739 10.194 1.00 97.38 91 GLY A C 1
ATOM 691 O O . GLY A 1 91 ? -3.431 -7.698 11.036 1.00 97.38 91 GLY A O 1
ATOM 692 N N . ILE A 1 92 ? -1.948 -6.634 9.720 1.00 95.75 92 ILE A N 1
ATOM 693 C CA . ILE A 1 92 ? -2.306 -5.270 10.146 1.00 95.75 92 ILE A CA 1
ATOM 694 C C . ILE A 1 92 ? -3.767 -4.959 9.797 1.00 95.75 92 ILE A C 1
ATOM 696 O O . ILE A 1 92 ? -4.530 -4.521 10.659 1.00 95.75 92 ILE A O 1
ATOM 700 N N . GLY A 1 93 ? -4.178 -5.233 8.558 1.00 92.81 93 GLY A N 1
ATOM 701 C CA . GLY A 1 93 ? -5.547 -5.019 8.093 1.00 92.81 93 GLY A CA 1
ATOM 702 C C . GLY A 1 93 ? -6.561 -5.821 8.903 1.00 92.81 93 GLY A C 1
ATOM 703 O O . GLY A 1 93 ? -7.560 -5.265 9.354 1.00 92.81 93 GLY A O 1
ATOM 704 N N . TRP A 1 94 ? -6.270 -7.095 9.176 1.00 93.69 94 TRP A N 1
ATOM 705 C CA . TRP A 1 94 ? -7.104 -7.938 10.032 1.00 93.69 94 TRP A CA 1
ATOM 706 C C . TRP A 1 94 ? -7.218 -7.389 11.461 1.00 93.69 94 TRP A C 1
ATOM 708 O O . TRP A 1 94 ? -8.317 -7.341 12.020 1.00 93.69 94 TRP A O 1
ATOM 718 N N . ALA A 1 95 ? -6.109 -6.928 12.049 1.00 94.62 95 ALA A N 1
ATOM 719 C CA . ALA A 1 95 ? -6.112 -6.337 13.384 1.00 94.62 95 ALA A CA 1
ATOM 720 C C . ALA A 1 95 ? -6.968 -5.059 13.434 1.00 94.62 95 ALA A C 1
ATOM 722 O O . ALA A 1 95 ? -7.820 -4.928 14.320 1.00 94.62 95 ALA A O 1
ATOM 723 N N . ILE A 1 96 ? -6.806 -4.155 12.463 1.00 91.94 96 ILE A N 1
ATOM 724 C CA . ILE A 1 96 ? -7.594 -2.917 12.344 1.00 91.94 96 ILE A CA 1
ATOM 725 C C . ILE A 1 96 ? -9.076 -3.241 12.136 1.00 91.94 96 ILE A C 1
ATOM 727 O O . ILE A 1 96 ? -9.939 -2.688 12.824 1.00 91.94 96 ILE A O 1
ATOM 731 N N . GLU A 1 97 ? -9.391 -4.169 11.231 1.00 89.75 97 GLU A N 1
ATOM 732 C CA . GLU A 1 97 ? -10.768 -4.570 10.957 1.00 89.75 97 GLU A CA 1
ATOM 733 C C . GLU A 1 97 ? -11.439 -5.117 12.221 1.00 89.75 97 GLU A C 1
ATOM 735 O O . GLU A 1 97 ? -12.542 -4.696 12.584 1.00 89.75 97 GLU A O 1
ATOM 740 N N . ARG A 1 98 ? -10.764 -6.033 12.924 1.00 89.69 98 ARG A N 1
ATOM 741 C CA . ARG A 1 98 ? -11.323 -6.724 14.087 1.00 89.69 98 ARG A CA 1
ATOM 742 C C . ARG A 1 98 ? -11.478 -5.810 15.299 1.00 89.69 98 ARG A C 1
ATOM 744 O O . ARG A 1 98 ? -12.454 -5.962 16.038 1.00 89.69 98 ARG A O 1
ATOM 751 N N . THR A 1 99 ? -10.525 -4.910 15.531 1.00 89.69 99 THR A N 1
ATOM 752 C CA . THR A 1 99 ? -10.490 -4.076 16.743 1.00 89.69 99 THR A CA 1
ATOM 753 C C . THR A 1 99 ? -11.211 -2.744 16.578 1.00 89.69 99 THR A C 1
ATOM 755 O O . THR A 1 99 ? -11.861 -2.303 17.528 1.00 89.69 99 THR A O 1
ATOM 758 N N . ILE A 1 100 ? -11.150 -2.138 15.388 1.00 89.12 100 ILE A N 1
ATOM 759 C CA . ILE A 1 100 ? -11.675 -0.796 15.117 1.00 89.12 100 ILE A CA 1
ATOM 760 C C . ILE A 1 100 ? -12.889 -0.885 14.190 1.00 89.12 100 ILE A C 1
ATOM 762 O O . ILE A 1 100 ? -14.008 -0.617 14.631 1.00 89.12 100 ILE A O 1
ATOM 766 N N . LEU A 1 101 ? -12.709 -1.303 12.929 1.00 85.06 101 LEU A N 1
ATOM 767 C CA . LEU A 1 101 ? -13.742 -1.117 11.893 1.00 85.06 101 LEU A CA 1
ATOM 768 C C . LEU A 1 101 ? -15.035 -1.886 12.191 1.00 85.06 101 LEU A C 1
ATOM 770 O O . LEU A 1 101 ? -16.120 -1.312 12.103 1.00 85.06 101 LEU A O 1
ATOM 774 N N . ARG A 1 102 ? -14.950 -3.147 12.641 1.00 85.50 102 ARG A N 1
ATOM 775 C CA . ARG A 1 102 ? -16.137 -3.937 13.026 1.00 85.50 102 ARG A CA 1
ATOM 776 C C . ARG A 1 102 ? -16.951 -3.299 14.149 1.00 85.50 102 ARG A C 1
ATOM 778 O O . ARG A 1 102 ? -18.161 -3.491 14.192 1.00 85.50 102 ARG A O 1
ATOM 785 N N . ARG A 1 103 ? -16.315 -2.559 15.064 1.00 85.25 103 ARG A N 1
ATOM 786 C CA . ARG A 1 103 ? -17.010 -1.887 16.179 1.00 85.25 103 ARG A CA 1
ATOM 787 C C . ARG A 1 103 ? -17.712 -0.601 15.744 1.00 85.25 103 ARG A C 1
ATOM 789 O O . ARG A 1 103 ? -18.560 -0.095 16.480 1.00 85.25 103 ARG A O 1
ATOM 796 N N . MET A 1 104 ? -17.346 -0.075 14.579 1.00 85.38 104 MET A N 1
ATOM 797 C CA . MET A 1 104 ? -17.866 1.176 14.037 1.00 85.38 104 MET A CA 1
ATOM 798 C C . MET A 1 104 ? -19.083 0.989 13.126 1.00 85.38 104 MET A C 1
ATOM 800 O O . MET A 1 104 ? -19.740 1.969 12.782 1.00 85.38 104 MET A O 1
ATOM 804 N N . VAL A 1 105 ? -19.432 -0.251 12.774 1.00 84.56 105 VAL A N 1
ATOM 805 C CA . VAL A 1 105 ? -20.639 -0.543 11.991 1.00 84.56 105 VAL A CA 1
ATOM 806 C C . VAL A 1 105 ? -21.877 -0.040 12.744 1.00 84.56 105 VAL A C 1
ATOM 808 O O . VAL A 1 105 ? -22.093 -0.384 13.906 1.00 84.56 105 VAL A O 1
ATOM 811 N N . GLY A 1 106 ? -22.678 0.808 12.093 1.00 83.19 106 GLY A N 1
ATOM 812 C CA . GLY A 1 106 ? -23.883 1.411 12.678 1.00 83.19 106 GLY A CA 1
ATOM 813 C C . GLY A 1 106 ? -23.636 2.616 13.598 1.00 83.19 106 GLY A C 1
ATOM 814 O O . GLY A 1 106 ? -24.585 3.133 14.186 1.00 83.19 106 GLY A O 1
ATOM 815 N N . ARG A 1 107 ? -22.389 3.088 13.739 1.00 88.69 107 ARG A N 1
ATOM 816 C CA . ARG A 1 107 ? -22.067 4.337 14.451 1.00 88.69 107 ARG A CA 1
ATOM 817 C C . ARG A 1 107 ? -22.234 5.553 13.528 1.00 88.69 107 ARG A C 1
ATOM 819 O O . ARG A 1 107 ? -22.129 5.414 12.311 1.00 88.69 107 ARG A O 1
ATOM 826 N N . PRO A 1 108 ? -22.486 6.755 14.082 1.00 87.50 108 PRO A N 1
ATOM 827 C CA . PRO A 1 108 ? -22.580 7.968 13.278 1.00 87.50 108 PRO A CA 1
ATOM 828 C C . PRO A 1 108 ? -21.278 8.231 12.514 1.00 87.50 108 PRO A C 1
ATOM 830 O O . PRO A 1 108 ? -20.184 8.022 13.041 1.00 87.50 108 PRO A O 1
ATOM 833 N N . VAL A 1 109 ? -21.406 8.754 11.290 1.00 84.69 109 VAL A N 1
ATOM 834 C CA . VAL A 1 109 ? -20.285 8.999 10.361 1.00 84.69 109 VAL A CA 1
ATOM 835 C C . VAL A 1 109 ? -19.175 9.834 11.005 1.00 84.69 109 VAL A C 1
ATOM 837 O O . VAL A 1 109 ? -18.000 9.554 10.805 1.00 84.69 109 VAL A O 1
ATOM 840 N N . PHE A 1 110 ? -19.523 10.808 11.846 1.00 85.94 110 PHE A N 1
ATOM 841 C CA . PHE A 1 110 ? -18.539 11.634 12.547 1.00 85.94 110 PHE A CA 1
ATOM 842 C C . PHE A 1 110 ? -17.576 10.817 13.432 1.00 85.94 110 PHE A C 1
ATOM 844 O O . PHE A 1 110 ? -16.374 11.067 13.430 1.00 85.94 110 PHE A O 1
ATOM 851 N N . ALA A 1 111 ? -18.075 9.797 14.142 1.00 88.12 111 ALA A N 1
ATOM 852 C CA . ALA A 1 111 ? -17.237 8.945 14.988 1.00 88.12 111 ALA A CA 1
ATOM 853 C C . ALA A 1 111 ? -16.263 8.095 14.154 1.00 88.12 111 ALA A C 1
ATOM 855 O O . ALA A 1 111 ? -15.107 7.920 14.535 1.00 88.12 111 ALA A O 1
ATOM 856 N N . VAL A 1 112 ? -16.723 7.617 12.992 1.00 86.19 112 VAL A N 1
ATOM 857 C CA . VAL A 1 112 ? -15.903 6.888 12.015 1.00 86.19 112 VAL A CA 1
ATOM 858 C C . VAL A 1 112 ? -14.768 7.762 11.489 1.00 86.19 112 VAL A C 1
ATOM 860 O O . VAL A 1 112 ? -13.619 7.326 11.434 1.00 86.19 112 VAL A O 1
ATOM 863 N N . VAL A 1 113 ? -15.080 9.000 11.109 1.00 87.56 113 VAL A N 1
ATOM 864 C CA . VAL A 1 113 ? -14.091 9.952 10.589 1.00 87.56 113 VAL A CA 1
ATOM 865 C C . VAL A 1 113 ? -13.029 10.232 11.653 1.00 87.56 113 VAL A C 1
ATOM 867 O O . VAL A 1 113 ? -11.841 10.097 11.382 1.00 87.56 113 VAL A O 1
ATOM 870 N N . MET A 1 114 ? -13.439 10.535 12.887 1.00 91.31 114 MET A N 1
ATOM 871 C CA . MET A 1 114 ? -12.506 10.880 13.964 1.00 91.31 114 MET A CA 1
ATOM 872 C C . MET A 1 114 ? -11.531 9.741 14.290 1.00 91.31 114 MET A C 1
ATOM 874 O O . MET A 1 114 ? -10.336 9.982 14.439 1.00 91.31 114 MET A O 1
ATOM 878 N N . ILE A 1 115 ? -12.016 8.498 14.378 1.00 90.25 115 ILE A N 1
ATOM 879 C CA . ILE A 1 115 ? -11.157 7.358 14.732 1.00 90.25 115 ILE A CA 1
ATOM 880 C C . ILE A 1 115 ? -10.219 6.949 13.596 1.00 90.25 115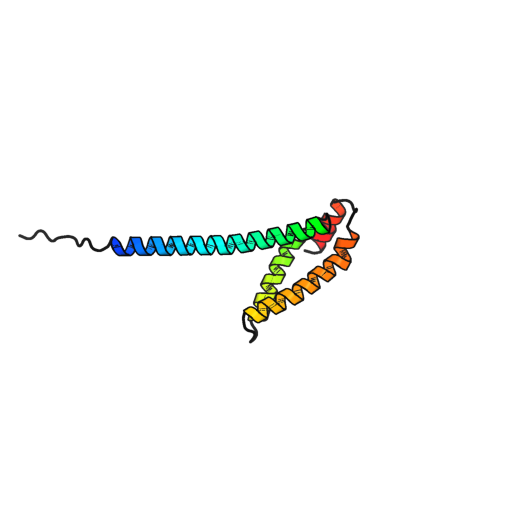 ILE A C 1
ATOM 882 O O . ILE A 1 115 ? -9.111 6.497 13.855 1.00 90.25 115 ILE A O 1
ATOM 886 N N . THR A 1 116 ? -10.649 7.101 12.343 1.00 88.56 116 THR A N 1
ATOM 887 C CA . THR A 1 116 ? -9.825 6.735 11.184 1.00 88.56 116 THR A CA 1
ATOM 888 C C . THR A 1 116 ? -8.788 7.803 10.867 1.00 88.56 116 THR A C 1
ATOM 890 O O . THR A 1 116 ? -7.695 7.448 10.456 1.00 88.56 116 THR A O 1
ATOM 893 N N . ILE A 1 117 ? -9.068 9.079 11.146 1.00 88.38 117 ILE A N 1
ATOM 894 C CA . ILE A 1 117 ? -8.037 10.127 11.158 1.00 88.38 117 ILE A CA 1
ATOM 895 C C . ILE A 1 117 ? -7.077 9.935 12.338 1.00 88.38 117 ILE A C 1
ATOM 897 O O . ILE A 1 117 ? -5.894 10.181 12.195 1.00 88.38 117 ILE A O 1
ATOM 901 N N . GLY A 1 118 ? -7.546 9.471 13.500 1.00 87.81 118 GLY A N 1
ATOM 902 C CA . GLY A 1 118 ? -6.651 9.151 14.621 1.00 87.81 118 GLY A CA 1
ATOM 903 C C . GLY A 1 118 ? -5.784 7.901 14.409 1.00 87.81 118 GLY A C 1
ATOM 904 O O . GLY A 1 118 ? -4.862 7.670 15.185 1.00 87.81 118 GLY A O 1
ATOM 905 N N . LEU A 1 119 ? -6.110 7.074 13.410 1.00 87.56 119 LEU A N 1
ATOM 906 C CA . LEU A 1 119 ? -5.342 5.890 13.014 1.00 87.56 119 LEU A CA 1
ATOM 907 C C . LEU A 1 119 ? -4.256 6.213 11.972 1.00 87.56 119 LEU A C 1
ATOM 909 O O . LEU A 1 119 ? -3.315 5.432 11.838 1.00 87.56 119 LEU A O 1
ATOM 913 N N . ALA A 1 120 ? -4.4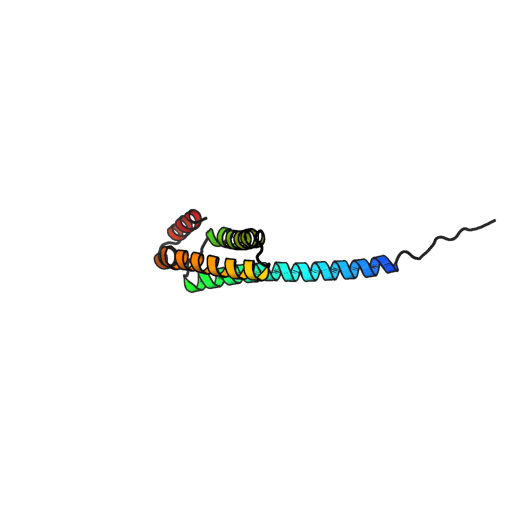45 7.310 11.238 1.00 81.12 120 ALA A N 1
ATOM 914 C CA . ALA A 1 120 ? -3.528 7.878 10.257 1.00 81.12 120 ALA A CA 1
ATOM 915 C C . ALA A 1 120 ? -2.308 8.515 10.945 1.00 81.12 120 ALA A C 1
ATOM 917 O O . ALA A 1 120 ? -1.169 8.220 10.516 1.00 81.12 120 ALA A O 1
#

Radius of gyration: 24.59 Å; chains: 1; bounding box: 56×40×75 Å

Foldseek 3Di:
DDDDDDDPPDPPVVVVVVVVVVVVVVVVCVVVVVVVVVLVVVQVVLCVVQVARQPCSVVLSVQLVVQLVVQVVDPDDSVVSNVVSVVVSVVVVVVCCVPPRNVCRPPDNVVRVVVNVVVD

Secondary structure (DSSP, 8-state):
---PPPP--THHHHHHHHHHHHHHHHHHHHHHHHHHHHHHHHHHHHHHHHS---TTHHHHHHHHHHHHHHHHTTTS-HHHHHHHHHHHHHHHHHHHIIIIIHHHTTS-HHHHHHHHHTT-